Protein AF-A0A3N9YMN8-F1 (afdb_monomer)

Structure (mmCIF, N/CA/C/O backbone):
data_AF-A0A3N9YMN8-F1
#
_entry.id   AF-A0A3N9YMN8-F1
#
loop_
_atom_site.group_PDB
_atom_site.id
_atom_site.type_symbol
_atom_site.label_atom_id
_atom_site.label_alt_id
_atom_site.label_comp_id
_atom_site.label_asym_id
_atom_site.label_entity_id
_atom_site.label_seq_id
_atom_site.pdbx_PDB_ins_code
_atom_site.Cartn_x
_atom_site.Cartn_y
_atom_site.Cartn_z
_atom_site.occupancy
_atom_site.B_iso_or_equiv
_atom_site.auth_seq_id
_atom_site.auth_comp_id
_atom_site.auth_asym_id
_atom_site.auth_atom_id
_atom_site.pdbx_PDB_model_num
ATOM 1 N N . LEU A 1 1 ? 3.906 -8.776 11.872 1.00 83.50 1 LEU A N 1
ATOM 2 C CA . LEU A 1 1 ? 3.236 -9.469 13.009 1.00 83.50 1 LEU A CA 1
ATOM 3 C C . LEU A 1 1 ? 3.470 -10.977 13.033 1.00 83.50 1 LEU A C 1
ATOM 5 O O . LEU A 1 1 ? 3.743 -11.484 14.109 1.00 83.50 1 LEU A O 1
ATOM 9 N N . GLN A 1 2 ? 3.368 -11.692 11.905 1.00 86.38 2 GLN A N 1
ATOM 10 C CA . GLN A 1 2 ? 3.661 -13.136 11.868 1.00 86.38 2 GLN A CA 1
ATOM 11 C C . GLN A 1 2 ? 5.093 -13.448 12.325 1.00 86.38 2 GLN A C 1
ATOM 13 O O . GLN A 1 2 ? 5.287 -14.307 13.172 1.00 86.38 2 GLN A O 1
ATOM 18 N N . GLU A 1 3 ? 6.072 -12.672 11.859 1.00 89.00 3 GLU A N 1
ATOM 19 C CA . GLU A 1 3 ? 7.464 -12.768 12.316 1.00 89.00 3 GLU A CA 1
ATOM 20 C C . GLU A 1 3 ? 7.604 -12.590 13.837 1.00 89.00 3 GLU A C 1
ATOM 22 O O . GLU A 1 3 ? 8.279 -13.372 14.497 1.00 89.00 3 GLU A O 1
ATOM 27 N N . LEU A 1 4 ? 6.912 -11.601 14.417 1.00 90.06 4 LEU A N 1
ATOM 28 C CA . LEU A 1 4 ? 6.910 -11.388 15.867 1.00 90.06 4 LEU A CA 1
ATOM 29 C C . LEU A 1 4 ? 6.272 -12.570 16.605 1.00 90.06 4 LEU A C 1
ATOM 31 O O . LEU A 1 4 ? 6.803 -12.999 17.622 1.00 90.06 4 LEU A O 1
ATOM 35 N N . ALA A 1 5 ? 5.166 -13.115 16.092 1.00 91.06 5 ALA A N 1
ATOM 36 C CA . ALA A 1 5 ? 4.527 -14.288 16.682 1.00 91.06 5 ALA A CA 1
ATOM 37 C C . ALA A 1 5 ? 5.490 -15.485 16.717 1.00 91.06 5 ALA A C 1
ATOM 39 O O . ALA A 1 5 ? 5.651 -16.095 17.770 1.00 91.06 5 ALA A O 1
ATOM 40 N N . LEU A 1 6 ? 6.197 -15.748 15.613 1.00 92.44 6 LEU A N 1
ATOM 41 C CA . LEU A 1 6 ? 7.221 -16.793 15.540 1.00 92.44 6 LEU A CA 1
ATOM 42 C C . LEU A 1 6 ? 8.372 -16.530 16.520 1.00 92.44 6 LEU A C 1
ATOM 44 O O . LEU A 1 6 ? 8.747 -17.416 17.281 1.00 92.44 6 LEU A O 1
ATOM 48 N N . ARG A 1 7 ? 8.888 -15.296 16.563 1.00 95.06 7 ARG A N 1
ATOM 49 C CA . ARG A 1 7 ? 9.989 -14.902 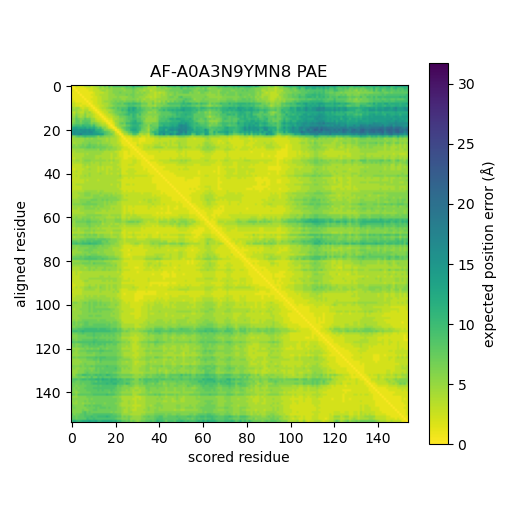17.456 1.00 95.06 7 ARG A CA 1
ATOM 50 C C . ARG A 1 7 ? 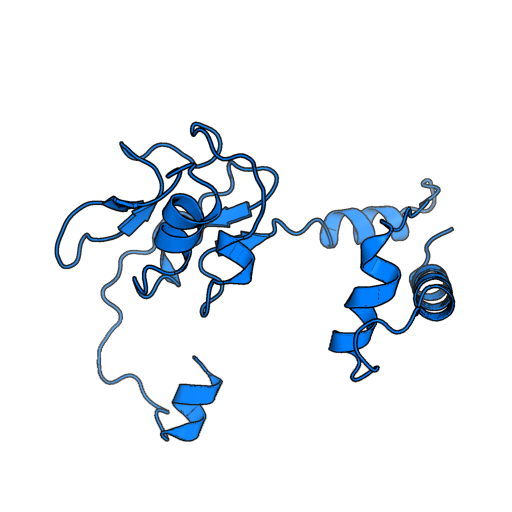9.668 -15.117 18.937 1.00 95.06 7 ARG A C 1
ATOM 52 O O . ARG A 1 7 ? 10.567 -15.440 19.707 1.00 95.06 7 ARG A O 1
ATOM 59 N N . PHE A 1 8 ? 8.415 -14.916 19.337 1.00 95.06 8 PHE A N 1
ATOM 60 C CA . PHE A 1 8 ? 7.970 -15.074 20.724 1.00 95.06 8 PHE A CA 1
ATOM 61 C C . PHE A 1 8 ? 7.318 -16.438 21.015 1.00 95.06 8 PHE A C 1
ATOM 63 O O . PHE A 1 8 ? 6.783 -16.619 22.106 1.00 95.06 8 PHE A O 1
ATOM 70 N N . GLY A 1 9 ? 7.341 -17.391 20.073 1.00 93.62 9 GLY A N 1
ATOM 71 C CA . GLY A 1 9 ? 6.751 -18.724 20.265 1.00 93.62 9 GLY A CA 1
ATOM 72 C C . GLY A 1 9 ? 5.222 -18.718 20.396 1.00 93.62 9 GLY A C 1
ATOM 73 O O . GLY A 1 9 ? 4.638 -19.583 21.047 1.00 93.62 9 GLY A O 1
ATOM 74 N N . VAL A 1 10 ? 4.548 -17.722 19.814 1.00 92.06 10 VAL A N 1
ATOM 75 C CA . VAL A 1 10 ? 3.084 -17.613 19.825 1.00 92.06 10 VAL A CA 1
ATOM 76 C C . VAL A 1 10 ? 2.511 -18.448 18.683 1.00 92.06 10 VAL A C 1
ATOM 78 O O . VAL A 1 10 ? 2.241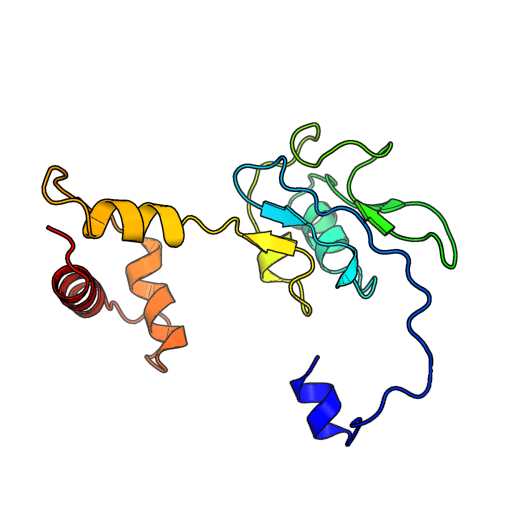 -17.946 17.594 1.00 92.06 10 VAL A O 1
ATOM 81 N N . GLU A 1 11 ? 2.323 -19.737 18.944 1.00 90.00 11 GLU A N 1
ATOM 82 C CA . GLU A 1 11 ? 1.837 -20.701 17.945 1.00 90.00 11 GLU A CA 1
ATOM 83 C C . GLU A 1 11 ? 0.314 -20.887 17.978 1.00 90.00 11 GLU A C 1
ATOM 85 O O . GLU A 1 11 ? -0.300 -21.224 16.969 1.00 90.00 11 GLU A O 1
ATOM 90 N N . ASN A 1 12 ? -0.315 -20.638 19.131 1.00 89.06 12 ASN A N 1
ATOM 91 C CA . ASN A 1 12 ? -1.725 -20.945 19.360 1.00 89.06 12 ASN A CA 1
ATOM 92 C C . ASN A 1 12 ? -2.507 -19.734 19.875 1.00 89.06 12 ASN A C 1
ATOM 94 O O . ASN A 1 12 ? -2.064 -18.996 20.757 1.00 89.06 12 ASN A O 1
ATOM 98 N N . 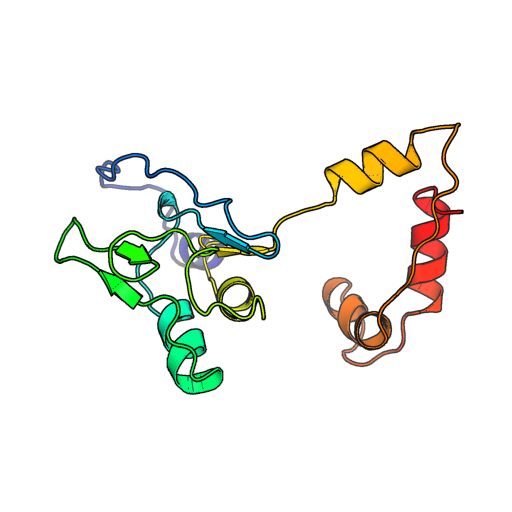ILE A 1 13 ? -3.724 -19.557 19.358 1.00 87.44 13 ILE A N 1
ATOM 99 C CA . ILE A 1 13 ? -4.631 -18.489 19.787 1.00 87.44 13 ILE A CA 1
ATOM 100 C C . ILE A 1 13 ? -5.534 -19.029 20.899 1.00 87.44 13 ILE A C 1
ATOM 102 O O . ILE A 1 13 ? -6.458 -19.798 20.648 1.00 87.44 13 ILE A O 1
ATOM 106 N N . ARG A 1 14 ? -5.296 -18.584 22.138 1.00 87.88 14 ARG A N 1
ATOM 107 C CA . ARG A 1 14 ? -6.095 -18.983 23.314 1.00 87.88 14 ARG A CA 1
ATOM 108 C C . ARG A 1 14 ? -7.568 -18.560 23.223 1.00 87.88 14 ARG A C 1
ATOM 110 O O . ARG A 1 14 ? -8.437 -19.224 23.781 1.00 87.88 14 ARG A O 1
ATOM 117 N N . PHE A 1 15 ? -7.850 -17.435 22.567 1.00 86.75 15 PHE A N 1
ATOM 118 C CA . PHE A 1 15 ? -9.177 -16.821 22.539 1.00 86.75 15 PHE A CA 1
ATOM 119 C C . PHE A 1 15 ? -9.868 -17.011 21.190 1.00 86.75 15 PHE A C 1
ATOM 121 O O . PHE A 1 15 ? -9.273 -16.805 20.134 1.00 86.75 15 PHE A O 1
ATOM 128 N N . LYS A 1 16 ? -11.163 -17.340 21.217 1.00 84.12 16 LYS A N 1
ATOM 129 C CA . LYS A 1 16 ? -11.972 -17.384 19.995 1.00 84.12 16 LYS A CA 1
ATOM 130 C C . LYS A 1 16 ? -12.079 -15.984 19.394 1.00 84.12 16 LYS A C 1
ATOM 132 O O . LYS A 1 16 ? -12.330 -15.014 20.107 1.00 84.12 16 LYS A O 1
ATOM 137 N N . ASN A 1 17 ? -11.938 -15.888 18.075 1.00 81.12 17 ASN A N 1
ATOM 138 C CA . ASN A 1 17 ? -12.183 -14.639 17.369 1.00 81.12 17 ASN A CA 1
ATOM 139 C C . ASN A 1 17 ? -13.688 -14.333 17.382 1.00 81.12 17 ASN A C 1
ATOM 141 O O . ASN A 1 17 ? -14.469 -14.994 16.702 1.00 81.12 17 ASN A O 1
ATOM 145 N N . THR A 1 18 ? -14.086 -13.342 18.175 1.00 79.56 18 THR A N 1
ATOM 146 C CA . THR A 1 18 ? -15.475 -12.879 18.299 1.00 79.56 18 THR A CA 1
ATOM 147 C C . THR A 1 18 ? -15.801 -11.718 17.361 1.00 79.56 18 THR A C 1
ATOM 149 O O . THR A 1 18 ? -16.933 -11.231 17.366 1.00 79.56 18 THR A O 1
ATOM 152 N N . LYS A 1 19 ? -14.840 -11.247 16.550 1.00 72.81 19 LYS A N 1
ATOM 153 C CA . LYS A 1 19 ? -15.096 -10.166 15.594 1.00 72.81 19 LYS A CA 1
ATOM 154 C C . LYS A 1 19 ? -16.082 -10.649 14.534 1.00 72.81 19 LYS A C 1
ATOM 156 O O . LYS A 1 19 ? -15.890 -11.690 13.907 1.00 72.81 19 LYS A O 1
ATOM 161 N N . THR A 1 20 ? -17.113 -9.851 14.286 1.00 70.38 20 THR A N 1
ATOM 162 C CA . THR A 1 20 ? -17.987 -10.041 13.131 1.00 70.38 20 THR A CA 1
ATOM 163 C C . THR A 1 20 ? -17.182 -9.878 11.843 1.00 70.38 20 THR A C 1
ATOM 165 O O . THR A 1 20 ? -16.302 -9.016 11.752 1.00 70.38 20 THR A O 1
ATOM 168 N N . LYS A 1 21 ? -17.470 -10.708 10.830 1.00 69.69 21 LYS A N 1
ATOM 169 C CA . LYS A 1 21 ? -16.919 -10.503 9.485 1.00 69.69 21 LYS A CA 1
ATOM 170 C C . LYS A 1 21 ? -17.410 -9.145 8.988 1.00 69.69 21 LYS A C 1
ATOM 172 O O . LYS A 1 21 ? -18.608 -8.949 8.806 1.00 69.69 21 LYS A O 1
ATOM 177 N N . ARG A 1 22 ? -16.487 -8.200 8.831 1.00 73.62 22 ARG A N 1
ATOM 178 C CA . ARG A 1 22 ? -16.774 -6.867 8.296 1.00 73.62 22 ARG A CA 1
ATOM 179 C C . ARG A 1 22 ? -16.627 -6.893 6.780 1.00 73.62 22 ARG A C 1
ATOM 181 O O . ARG A 1 22 ? -15.799 -7.631 6.250 1.00 73.62 22 ARG A O 1
ATOM 188 N N . VAL A 1 23 ? -17.455 -6.108 6.100 1.00 73.56 23 VAL A N 1
ATOM 189 C CA . VAL A 1 23 ? -17.406 -5.961 4.643 1.00 73.56 23 VAL A CA 1
ATOM 190 C C . VAL A 1 23 ? -16.143 -5.185 4.278 1.00 73.56 23 VAL A C 1
ATOM 192 O O . VAL A 1 23 ? -15.823 -4.185 4.917 1.00 73.56 23 VAL A O 1
ATOM 195 N N . MET A 1 24 ? -15.412 -5.671 3.276 1.00 89.31 24 MET A N 1
ATOM 196 C CA . MET A 1 24 ? -14.261 -4.958 2.725 1.00 89.31 24 MET A CA 1
ATOM 197 C C . MET A 1 24 ? -14.735 -3.746 1.925 1.00 89.31 24 MET A C 1
ATOM 199 O O . MET A 1 24 ? -15.586 -3.891 1.046 1.00 89.31 24 MET A O 1
ATOM 203 N N . ASP A 1 25 ? -14.132 -2.587 2.163 1.00 91.94 25 ASP A N 1
ATOM 204 C CA . ASP A 1 25 ? -14.334 -1.414 1.321 1.00 91.94 25 ASP A CA 1
ATOM 205 C C . ASP A 1 25 ? -13.428 -1.510 0.084 1.00 91.94 25 ASP A C 1
ATOM 207 O O . ASP A 1 25 ? -12.198 -1.517 0.184 1.00 91.94 25 ASP A O 1
ATOM 211 N N . LYS A 1 26 ? -14.058 -1.615 -1.089 1.00 94.44 26 LYS A N 1
ATOM 212 C CA . LYS A 1 26 ? -13.417 -1.662 -2.414 1.00 94.44 26 LYS A CA 1
ATOM 213 C C . LYS A 1 26 ? -13.833 -0.482 -3.302 1.00 94.44 26 LYS A C 1
ATOM 215 O O . LYS A 1 26 ? -13.670 -0.552 -4.520 1.00 94.44 26 LYS A O 1
ATOM 220 N N . SER A 1 27 ? -14.414 0.562 -2.709 1.00 94.12 27 SER A N 1
ATOM 221 C CA . SER A 1 27 ? -14.947 1.725 -3.426 1.00 94.12 27 SER A CA 1
ATOM 222 C C . SER A 1 27 ? -13.853 2.533 -4.133 1.00 94.12 27 SER A C 1
ATOM 224 O O . SER A 1 27 ? -14.058 3.000 -5.253 1.00 94.12 27 SER A O 1
ATOM 226 N N . SER A 1 28 ? -12.670 2.670 -3.522 1.00 93.75 28 SER A N 1
ATOM 227 C CA . SER A 1 28 ? -11.543 3.384 -4.128 1.00 93.75 28 SER A CA 1
ATOM 228 C C . SER A 1 28 ? -10.920 2.597 -5.284 1.00 93.75 28 SER A C 1
ATOM 230 O O . SER A 1 28 ? -10.870 1.363 -5.313 1.00 93.75 28 SER A O 1
ATOM 232 N N . LYS A 1 29 ? -10.404 3.342 -6.265 1.00 92.81 29 LYS A N 1
ATOM 233 C CA . LYS A 1 29 ? -9.571 2.796 -7.342 1.00 92.81 29 LYS A CA 1
ATOM 234 C C . LYS A 1 29 ? -8.130 2.539 -6.895 1.00 92.81 29 LYS A C 1
ATOM 236 O O . LYS A 1 29 ? -7.449 1.771 -7.555 1.00 92.81 29 LYS A O 1
ATOM 241 N N . ALA A 1 30 ? -7.683 3.141 -5.794 1.00 94.31 30 ALA A N 1
ATOM 242 C CA . ALA A 1 30 ? -6.294 3.071 -5.348 1.00 94.31 30 ALA A CA 1
ATOM 243 C C . ALA A 1 30 ? -6.073 2.106 -4.180 1.00 94.31 30 ALA A C 1
ATOM 245 O O . ALA A 1 30 ? -5.078 1.385 -4.167 1.00 94.31 30 ALA A O 1
ATOM 246 N N . ILE A 1 31 ? -6.983 2.070 -3.200 1.00 95.50 31 ILE A N 1
ATOM 247 C CA . ILE A 1 31 ? -6.820 1.250 -1.990 1.00 95.50 31 ILE A CA 1
ATOM 248 C C . ILE A 1 31 ? -8.049 0.395 -1.685 1.00 95.50 31 ILE A C 1
ATOM 250 O O . ILE A 1 31 ? -9.172 0.732 -2.052 1.00 95.50 31 ILE A O 1
ATOM 254 N N . VAL A 1 32 ? -7.815 -0.707 -0.977 1.00 95.50 32 VAL A N 1
ATOM 255 C CA . VAL A 1 32 ? -8.831 -1.614 -0.435 1.00 95.50 32 VAL A CA 1
ATOM 256 C C . VAL A 1 32 ? -8.655 -1.689 1.077 1.00 95.50 32 VAL A C 1
ATOM 258 O O . VAL A 1 32 ? -7.534 -1.871 1.557 1.00 95.50 32 VAL A O 1
ATOM 261 N N . ILE A 1 33 ? -9.756 -1.570 1.822 1.00 94.00 33 ILE A N 1
ATOM 262 C CA . ILE A 1 33 ? -9.752 -1.626 3.288 1.00 94.00 33 ILE A CA 1
ATOM 263 C C . ILE A 1 33 ? -10.470 -2.895 3.751 1.00 94.00 33 ILE A C 1
ATOM 265 O O . ILE A 1 33 ? -11.668 -3.073 3.543 1.00 94.00 33 ILE A O 1
ATOM 269 N N . ASP A 1 34 ? -9.729 -3.771 4.419 1.00 92.62 34 ASP A N 1
ATOM 270 C CA . ASP A 1 34 ? -10.214 -4.960 5.109 1.00 92.62 34 ASP A CA 1
ATOM 271 C C . ASP A 1 34 ? -10.061 -4.784 6.627 1.00 92.62 34 ASP A C 1
ATOM 273 O O . ASP A 1 34 ? -9.050 -5.140 7.244 1.00 92.62 34 ASP A O 1
ATOM 277 N N . SER A 1 35 ? -11.106 -4.251 7.263 1.00 88.75 35 SER A N 1
ATOM 278 C CA . SER A 1 35 ? -11.117 -4.011 8.708 1.00 88.75 35 SER A CA 1
ATOM 279 C C . SER A 1 35 ? -11.036 -5.292 9.549 1.00 88.75 35 SER A C 1
ATOM 281 O O . SER A 1 35 ? -10.819 -5.194 10.759 1.00 88.75 35 SER A O 1
ATOM 283 N N . SER A 1 36 ? -11.203 -6.486 8.962 1.00 88.00 36 SER A N 1
ATOM 284 C CA . SER A 1 36 ? -11.074 -7.753 9.696 1.00 88.00 36 SER A CA 1
ATOM 285 C C . SER A 1 36 ? -9.629 -8.021 10.137 1.00 88.00 36 SER A C 1
ATOM 287 O O . SER A 1 36 ? -9.407 -8.588 11.208 1.00 88.00 36 SER A O 1
ATOM 289 N N . LYS A 1 37 ? -8.653 -7.514 9.373 1.00 90.12 37 LYS A N 1
ATOM 290 C CA . LYS A 1 37 ? -7.211 -7.612 9.651 1.00 90.12 37 LYS A CA 1
ATOM 291 C C . LYS A 1 37 ? -6.681 -6.456 10.501 1.00 90.12 37 LYS A C 1
ATOM 293 O O . LYS A 1 37 ? -5.504 -6.432 10.858 1.00 90.12 37 LYS A O 1
ATOM 298 N N . CYS A 1 38 ? -7.514 -5.464 10.812 1.00 91.69 38 CYS A N 1
ATOM 299 C CA . CYS A 1 38 ? -7.092 -4.291 11.568 1.00 91.69 38 CYS A CA 1
ATOM 300 C C . CYS A 1 38 ? -6.872 -4.637 13.051 1.00 91.69 38 CYS A C 1
ATOM 302 O O . CYS A 1 38 ? -7.752 -5.204 13.715 1.00 91.69 38 CYS A O 1
ATOM 304 N N . ILE A 1 39 ? -5.707 -4.245 13.572 1.00 92.19 39 ILE A N 1
ATOM 305 C CA . ILE A 1 39 ? -5.328 -4.370 14.990 1.00 92.19 39 ILE A CA 1
ATOM 306 C C . ILE A 1 39 ? -5.452 -3.053 15.766 1.00 92.19 39 ILE A C 1
ATOM 308 O O . ILE A 1 39 ? -5.048 -3.001 16.919 1.00 92.19 39 ILE A O 1
ATOM 312 N N . LEU A 1 40 ? -6.012 -2.006 15.148 1.00 94.00 40 LEU A N 1
ATOM 313 C CA . LEU A 1 40 ? -6.198 -0.683 15.759 1.00 94.00 40 LEU A CA 1
ATOM 314 C C . LEU A 1 40 ? -4.879 -0.024 16.223 1.00 94.00 40 LEU A C 1
ATOM 316 O O . LEU A 1 40 ? -4.871 0.687 17.218 1.00 94.00 40 LEU A O 1
ATOM 320 N N . CYS A 1 41 ? -3.769 -0.232 15.498 1.00 95.50 41 CYS A N 1
ATOM 321 C CA . CYS A 1 41 ? -2.472 0.377 15.838 1.00 95.50 41 CYS A CA 1
ATOM 322 C C . CYS A 1 41 ? -2.432 1.903 15.647 1.00 95.50 41 CYS A C 1
ATOM 324 O O . CYS A 1 41 ? -1.649 2.577 16.303 1.00 95.50 41 CYS A O 1
ATOM 326 N N . GLY A 1 42 ? -3.270 2.451 14.760 1.00 95.81 42 GLY A N 1
ATOM 327 C CA . GLY A 1 42 ? -3.364 3.893 14.512 1.00 95.81 42 GLY A CA 1
ATOM 328 C C . GLY A 1 42 ? -2.364 4.464 13.503 1.00 95.81 42 GLY A C 1
ATOM 329 O O . GLY A 1 42 ? -2.542 5.606 13.096 1.00 95.81 42 GLY A O 1
ATOM 330 N N . ASP A 1 43 ? -1.388 3.692 13.013 1.00 96.69 43 ASP A N 1
ATOM 331 C CA . ASP A 1 43 ? -0.354 4.194 12.081 1.00 96.69 43 ASP A CA 1
ATOM 332 C C . ASP A 1 43 ? -0.947 4.830 10.814 1.00 96.69 43 ASP A C 1
ATOM 334 O O . ASP A 1 43 ? -0.516 5.885 10.351 1.00 96.69 43 ASP A O 1
ATOM 338 N N . CYS A 1 44 ? -1.994 4.204 10.272 1.00 96.50 44 CYS A N 1
ATOM 339 C CA . CYS A 1 44 ? -2.710 4.696 9.098 1.00 96.50 44 CYS A CA 1
ATOM 340 C C . CYS A 1 44 ? -3.480 6.004 9.350 1.00 96.50 44 CYS A C 1
ATOM 342 O O . CYS A 1 44 ? -3.545 6.837 8.448 1.00 96.50 44 CYS A O 1
ATOM 344 N N . VAL A 1 45 ? -4.030 6.193 10.553 1.00 96.94 45 VAL A N 1
ATOM 345 C CA . VAL A 1 45 ? -4.721 7.429 10.955 1.00 96.94 45 VAL A CA 1
ATOM 346 C C . VAL A 1 45 ? -3.695 8.549 11.080 1.00 96.94 45 VAL A C 1
ATOM 348 O O . VAL A 1 45 ? -3.806 9.569 10.405 1.00 96.94 45 VAL A O 1
ATOM 351 N N . ARG A 1 46 ? -2.621 8.298 11.837 1.00 97.44 46 ARG A N 1
ATOM 352 C CA . ARG A 1 46 ? -1.546 9.265 12.076 1.00 97.44 46 ARG A CA 1
ATOM 353 C C . ARG A 1 46 ? -0.881 9.732 10.789 1.00 97.44 46 ARG A C 1
ATOM 355 O O . ARG A 1 46 ? -0.720 10.925 10.593 1.00 97.44 46 ARG A O 1
ATOM 362 N N . VAL A 1 47 ? -0.543 8.833 9.859 1.00 97.38 47 VAL A N 1
ATOM 363 C CA . VAL A 1 47 ? 0.065 9.265 8.585 1.00 97.38 47 VAL A CA 1
ATOM 364 C C . VAL A 1 47 ? -0.912 10.060 7.713 1.00 97.38 47 VAL A C 1
ATOM 366 O O . VAL A 1 47 ? -0.497 10.948 6.968 1.00 97.38 47 VAL A O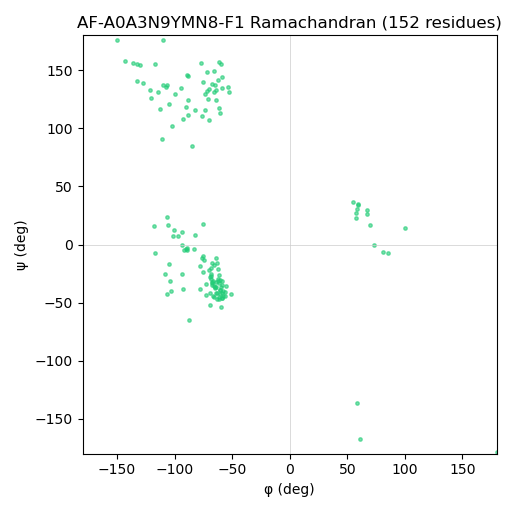 1
ATOM 369 N N . CYS A 1 48 ? -2.209 9.745 7.766 1.00 96.88 48 CYS A N 1
ATOM 370 C CA . CYS A 1 48 ? -3.201 10.445 6.957 1.00 96.88 48 CYS A CA 1
ATOM 371 C C . CYS A 1 48 ? -3.464 11.864 7.477 1.00 96.88 48 CYS A C 1
ATOM 373 O O . CYS A 1 48 ? -3.725 12.766 6.677 1.00 96.88 48 CYS A O 1
ATOM 375 N N . ASP A 1 49 ? -3.403 12.045 8.792 1.00 96.81 49 ASP A N 1
ATOM 376 C CA . ASP A 1 49 ? -3.598 13.326 9.459 1.00 96.81 49 ASP A CA 1
ATOM 377 C C . ASP A 1 49 ? -2.279 14.109 9.563 1.00 96.81 49 ASP A C 1
ATOM 379 O O . ASP A 1 49 ? -2.079 15.084 8.851 1.00 96.81 49 ASP A O 1
ATOM 383 N N . GLU A 1 50 ? -1.299 13.611 10.315 1.00 97.00 50 GLU A N 1
ATOM 384 C CA . GLU A 1 50 ? -0.060 14.332 10.644 1.00 97.00 50 GLU A CA 1
ATOM 385 C C . GLU A 1 50 ? 0.861 14.562 9.426 1.00 97.00 50 GLU A C 1
ATOM 387 O O . GLU A 1 50 ? 1.569 15.565 9.366 1.00 97.00 50 GLU A O 1
ATOM 392 N N . VAL A 1 51 ? 0.886 13.645 8.446 1.00 95.88 51 VAL A N 1
ATOM 393 C CA . VAL A 1 51 ? 1.840 13.707 7.312 1.00 95.88 51 VAL A CA 1
ATOM 394 C C . VAL A 1 51 ? 1.188 14.175 6.016 1.00 95.88 51 VAL A C 1
ATOM 396 O O . VAL A 1 51 ? 1.859 14.738 5.150 1.00 95.88 51 VAL A O 1
ATOM 399 N N . GLN A 1 52 ? -0.089 13.873 5.801 1.00 95.19 52 GLN A N 1
ATOM 400 C CA . GLN A 1 52 ? -0.804 14.282 4.587 1.00 95.19 52 GLN A CA 1
ATOM 401 C C . GLN A 1 52 ? -1.765 15.443 4.829 1.00 95.19 52 GLN A C 1
ATOM 403 O O . GLN A 1 52 ? -2.145 16.086 3.856 1.00 95.19 52 GLN A O 1
ATOM 408 N N . ASN A 1 53 ? -2.113 15.735 6.087 1.00 95.69 53 ASN A N 1
ATOM 409 C CA . ASN A 1 53 ? -3.069 16.770 6.473 1.00 95.69 53 ASN A CA 1
ATOM 410 C C . ASN A 1 53 ? -4.433 16.606 5.780 1.00 95.69 53 ASN A C 1
ATOM 412 O O . ASN A 1 53 ? -5.057 17.575 5.354 1.00 95.69 53 ASN A O 1
ATOM 416 N N . VAL A 1 54 ? -4.857 15.349 5.594 1.00 95.31 54 VAL A N 1
ATOM 417 C CA . VAL A 1 54 ? -6.124 15.005 4.931 1.00 95.31 54 VAL A CA 1
ATOM 418 C C . VAL A 1 54 ? -7.163 14.528 5.940 1.00 95.31 54 VAL A C 1
ATOM 420 O O . VAL A 1 54 ? -8.336 14.861 5.796 1.00 95.31 54 VAL A O 1
ATOM 423 N N . GLY A 1 55 ? -6.761 13.697 6.910 1.00 94.44 55 GLY A N 1
ATOM 424 C CA . GLY A 1 55 ? -7.686 13.154 7.913 1.00 94.44 55 GLY A CA 1
ATOM 425 C C . GLY A 1 55 ? -8.847 12.339 7.318 1.00 94.44 55 GLY A C 1
ATOM 426 O O . GLY A 1 55 ? -9.964 12.378 7.824 1.00 94.44 55 GLY A O 1
ATOM 427 N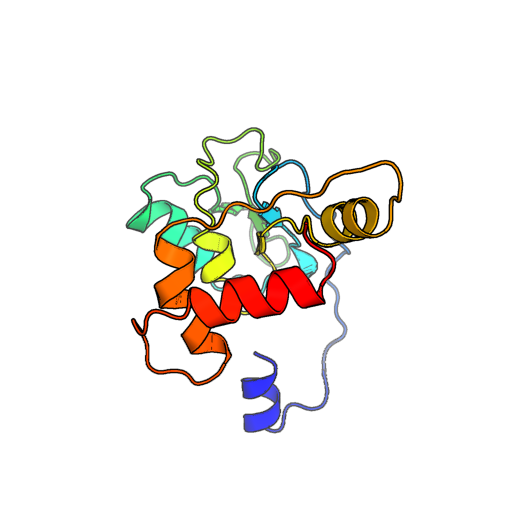 N . ALA A 1 56 ? -8.627 11.617 6.207 1.00 95.25 56 ALA A N 1
ATOM 428 C CA . ALA A 1 56 ? -9.697 10.873 5.522 1.00 95.25 56 ALA A CA 1
ATOM 429 C C . ALA A 1 56 ? -10.195 9.640 6.300 1.00 95.25 56 ALA A C 1
ATOM 431 O O . ALA A 1 56 ? -11.295 9.150 6.039 1.00 95.25 56 ALA A O 1
ATOM 432 N N . ILE A 1 57 ? -9.379 9.118 7.217 1.00 94.62 57 ILE A N 1
ATOM 433 C CA . ILE A 1 57 ? -9.691 7.967 8.064 1.00 94.62 57 ILE A CA 1
ATOM 434 C C . ILE A 1 57 ? -9.330 8.288 9.509 1.00 94.62 57 ILE A C 1
ATOM 436 O O . ILE A 1 57 ? -8.289 8.886 9.763 1.00 94.62 57 ILE A O 1
ATOM 440 N N . ASP A 1 58 ? -10.168 7.842 10.439 1.00 95.00 58 ASP A N 1
ATOM 441 C CA . ASP A 1 58 ? -9.946 8.003 11.876 1.00 95.00 58 ASP A CA 1
ATOM 442 C C . ASP A 1 58 ? -10.582 6.833 12.648 1.00 95.00 58 ASP A C 1
ATOM 444 O O . ASP A 1 58 ? -11.224 5.942 12.074 1.00 95.00 58 ASP A O 1
ATOM 448 N N . PHE A 1 59 ? -10.383 6.807 13.960 1.00 94.62 59 PHE A N 1
ATOM 449 C CA . PHE A 1 59 ? -11.072 5.921 14.874 1.00 94.62 59 PHE A CA 1
ATOM 450 C C . PHE A 1 59 ? -12.537 6.331 15.023 1.00 94.62 59 PHE A C 1
ATOM 452 O O . PHE A 1 59 ? -12.871 7.443 15.422 1.00 94.62 59 PHE A O 1
ATOM 459 N N . ALA A 1 60 ? -13.429 5.378 14.779 1.00 91.62 60 ALA A N 1
ATOM 460 C CA . ALA A 1 60 ? -14.851 5.515 15.038 1.00 91.62 60 ALA A CA 1
ATOM 461 C C . ALA A 1 60 ? -15.315 4.498 16.088 1.00 91.62 60 ALA A C 1
ATOM 463 O O . ALA A 1 60 ? -14.742 3.414 16.241 1.00 91.62 60 ALA A O 1
ATOM 464 N N . PHE A 1 61 ? -16.413 4.837 16.770 1.00 90.81 61 PHE A N 1
ATOM 465 C CA . PHE A 1 61 ? -17.016 4.060 17.860 1.00 90.81 61 PHE A CA 1
ATOM 466 C C . PHE A 1 61 ? -16.088 3.872 19.077 1.00 90.81 61 PHE A C 1
ATOM 468 O O . PHE A 1 61 ? -15.104 4.584 19.253 1.00 90.81 61 PHE A O 1
ATOM 475 N N . ARG A 1 62 ? -16.456 2.959 19.990 1.00 90.38 62 ARG A N 1
ATOM 476 C CA . ARG A 1 62 ? -15.740 2.693 21.249 1.00 90.38 62 ARG A CA 1
ATOM 477 C C . ARG A 1 62 ? -15.749 1.206 21.607 1.00 90.38 62 ARG A C 1
ATOM 479 O O . ARG A 1 62 ? -16.627 0.455 21.176 1.00 90.38 62 ARG A O 1
ATOM 486 N N . GLY A 1 63 ? -14.784 0.798 22.432 1.00 89.00 63 GLY A N 1
ATOM 487 C CA . GLY A 1 63 ? -14.669 -0.568 22.950 1.00 89.00 63 GLY A CA 1
ATOM 488 C C . GLY A 1 63 ? -14.551 -1.612 21.837 1.00 89.00 63 GLY A C 1
ATOM 489 O O . GLY A 1 63 ? -13.869 -1.398 20.838 1.00 89.00 63 GLY A O 1
ATOM 490 N N . SER A 1 64 ? -15.271 -2.726 21.969 1.00 85.12 64 SER A N 1
ATOM 491 C CA . SER A 1 64 ? -15.280 -3.813 20.975 1.00 85.12 64 SER A CA 1
ATOM 492 C C . SER A 1 64 ? -15.836 -3.408 19.603 1.00 85.12 64 SER A C 1
ATOM 494 O O . SER A 1 64 ? -15.620 -4.112 18.614 1.00 85.12 64 SER A O 1
ATOM 496 N N . LYS A 1 65 ? -16.536 -2.269 19.521 1.00 87.19 65 LYS A N 1
ATOM 497 C CA . LYS A 1 65 ? -17.084 -1.728 18.272 1.00 87.19 65 LYS A CA 1
ATOM 498 C C . LYS A 1 65 ? -16.116 -0.793 17.548 1.00 87.19 65 LYS A C 1
ATOM 500 O O . LYS A 1 65 ? -16.448 -0.368 16.449 1.00 87.19 65 LYS A O 1
ATOM 505 N N . MET A 1 66 ? -14.946 -0.495 18.121 1.00 89.69 66 MET A N 1
ATOM 506 C CA . MET A 1 66 ? -13.979 0.421 17.519 1.00 89.69 66 MET A CA 1
ATOM 507 C C . MET A 1 66 ? -13.532 -0.061 16.133 1.00 89.69 66 MET A C 1
ATOM 509 O O . MET A 1 66 ? -13.249 -1.251 15.916 1.00 89.69 66 MET A O 1
ATOM 513 N N . ILE A 1 67 ? -13.497 0.872 15.186 1.00 91.31 67 ILE A N 1
ATOM 514 C CA . ILE A 1 67 ? -13.028 0.652 13.817 1.00 91.31 67 ILE A CA 1
ATOM 515 C C . ILE A 1 67 ? -12.137 1.814 13.393 1.00 91.31 67 ILE A C 1
ATOM 517 O O . ILE A 1 67 ? -12.291 2.916 13.905 1.00 91.31 67 ILE A O 1
ATOM 521 N N . VAL A 1 68 ? -11.262 1.566 12.425 1.00 93.25 68 VAL A N 1
ATOM 522 C CA . VAL A 1 68 ? -10.650 2.634 11.632 1.00 93.25 68 VAL A CA 1
ATOM 523 C C . VAL A 1 68 ? -11.402 2.715 10.313 1.00 93.25 68 VAL A C 1
ATOM 525 O O . VAL A 1 68 ? -11.590 1.685 9.657 1.00 93.25 68 VAL A O 1
ATOM 528 N N . GLY A 1 69 ? -11.835 3.912 9.936 1.00 92.31 69 GLY A N 1
ATOM 529 C CA . GLY A 1 69 ? -12.527 4.148 8.677 1.00 92.31 69 GLY A CA 1
ATOM 530 C C . GLY A 1 69 ? -12.924 5.611 8.487 1.00 92.31 69 GLY A C 1
ATOM 531 O O . GLY A 1 69 ? -12.619 6.449 9.335 1.00 92.31 69 GLY A O 1
ATOM 532 N N . PRO A 1 70 ? -13.588 5.928 7.370 1.00 93.06 70 PRO A N 1
ATOM 533 C CA . PRO A 1 70 ? -14.111 7.261 7.118 1.00 93.06 70 PRO A CA 1
ATOM 534 C C . PRO A 1 70 ? -15.155 7.736 8.129 1.00 93.06 70 PRO A C 1
ATOM 536 O O . PRO A 1 70 ? -15.888 6.944 8.732 1.00 93.06 70 PRO A O 1
ATOM 539 N N . ALA A 1 71 ? -15.293 9.057 8.230 1.00 90.56 71 ALA A N 1
ATOM 540 C CA . ALA A 1 71 ? -16.348 9.684 9.014 1.00 90.56 71 ALA A CA 1
ATOM 541 C C . ALA A 1 71 ? -17.750 9.259 8.535 1.00 90.56 71 ALA A C 1
ATOM 543 O O . ALA A 1 71 ? -18.004 9.092 7.340 1.00 90.56 71 ALA A O 1
ATOM 544 N N . PHE A 1 72 ? -18.674 9.123 9.490 1.00 88.94 72 PHE A N 1
ATOM 545 C CA . PHE A 1 72 ? -20.096 8.828 9.256 1.00 88.94 72 PHE A CA 1
ATOM 546 C C . PHE A 1 72 ? -20.384 7.535 8.474 1.00 88.94 72 PHE A C 1
ATOM 548 O O . PHE A 1 72 ? -21.447 7.405 7.877 1.00 88.94 72 PHE A O 1
ATOM 555 N N . GLY A 1 73 ? -19.458 6.570 8.478 1.00 84.81 73 GLY A N 1
ATOM 556 C CA . GLY A 1 73 ? -19.649 5.298 7.775 1.00 84.81 73 GLY A CA 1
ATOM 557 C C . GLY A 1 73 ? -19.637 5.423 6.250 1.00 84.81 73 GLY A C 1
ATOM 558 O O . GLY A 1 73 ? -20.090 4.506 5.569 1.00 84.81 73 GLY A O 1
ATOM 559 N N . LYS A 1 74 ? -19.123 6.541 5.723 1.00 91.69 74 LYS A N 1
ATOM 560 C CA . LYS A 1 74 ? -18.868 6.711 4.293 1.00 91.69 74 LYS A CA 1
ATOM 561 C C . LYS A 1 74 ? -17.880 5.663 3.791 1.00 91.69 74 LYS A C 1
ATOM 563 O O . LYS A 1 74 ? -17.048 5.151 4.543 1.00 91.69 74 LYS A O 1
ATOM 568 N N . THR A 1 75 ? -17.941 5.383 2.501 1.00 92.88 75 THR A N 1
ATOM 569 C CA . THR A 1 75 ? -16.882 4.645 1.816 1.00 92.88 75 THR A CA 1
ATOM 570 C C . THR A 1 75 ? -15.696 5.563 1.554 1.00 92.88 75 THR A C 1
ATOM 572 O O . THR A 1 75 ? -15.842 6.784 1.481 1.00 92.88 75 THR A O 1
ATOM 575 N N . ILE A 1 76 ? -14.499 5.003 1.398 1.00 93.94 76 ILE A N 1
ATOM 576 C CA . ILE A 1 76 ? -13.292 5.808 1.194 1.00 93.94 76 ILE A CA 1
ATOM 577 C C . ILE A 1 76 ? -13.375 6.676 -0.076 1.00 93.94 76 ILE A C 1
ATOM 579 O O . ILE A 1 76 ? -12.828 7.778 -0.098 1.00 93.94 76 ILE A O 1
ATOM 583 N N . ALA A 1 77 ? -14.098 6.226 -1.107 1.00 93.81 77 ALA A N 1
ATOM 584 C CA . ALA A 1 77 ? -14.304 6.987 -2.339 1.00 93.81 77 ALA A CA 1
ATOM 585 C C . ALA A 1 77 ? -15.173 8.244 -2.153 1.00 93.81 77 ALA A C 1
ATOM 587 O O . ALA A 1 77 ? -15.098 9.156 -2.968 1.00 93.81 77 ALA A O 1
ATOM 588 N N . GLU A 1 78 ? -15.971 8.312 -1.086 1.00 93.69 78 GLU A N 1
ATOM 589 C CA . GLU A 1 78 ? -16.851 9.445 -0.760 1.00 93.69 78 GLU A CA 1
ATOM 590 C C . GLU A 1 78 ? -16.182 10.460 0.189 1.00 93.69 78 GLU A C 1
ATOM 592 O O . GLU A 1 78 ? -16.843 11.336 0.758 1.00 93.69 78 GLU A O 1
ATOM 597 N N . THR A 1 79 ? -14.872 10.321 0.409 1.00 93.50 79 THR A N 1
ATOM 598 C CA . THR A 1 79 ? -14.072 11.174 1.300 1.00 93.50 79 THR A CA 1
ATOM 599 C C . THR A 1 79 ? -13.105 12.063 0.527 1.00 93.50 79 THR A C 1
ATOM 601 O O . THR A 1 79 ? -12.905 11.901 -0.672 1.00 93.50 79 THR A O 1
ATOM 604 N N . ASN A 1 80 ? -12.402 12.935 1.252 1.00 91.94 80 ASN A N 1
ATOM 605 C CA . ASN A 1 80 ? -11.314 13.758 0.719 1.00 91.94 80 ASN A CA 1
ATOM 606 C C . ASN A 1 80 ? -10.009 12.965 0.478 1.00 91.94 80 ASN A C 1
ATOM 608 O O . ASN A 1 80 ? -8.932 13.551 0.387 1.00 91.94 80 ASN A O 1
ATOM 612 N N . CYS A 1 81 ? -10.064 11.630 0.416 1.00 94.75 81 CYS A N 1
ATOM 613 C CA . CYS A 1 81 ? -8.893 10.794 0.183 1.00 94.75 81 CYS A CA 1
ATOM 614 C C . CYS A 1 81 ? -8.247 11.106 -1.176 1.00 94.75 81 CYS A C 1
ATOM 616 O O . CYS A 1 81 ? -8.807 10.835 -2.235 1.00 94.75 81 CYS A O 1
ATOM 618 N N . VAL A 1 82 ? -7.000 11.576 -1.144 1.00 95.25 82 VAL A N 1
ATOM 619 C CA . VAL A 1 82 ? -6.203 11.887 -2.345 1.00 95.25 82 VAL A CA 1
ATOM 620 C C . VAL A 1 82 ? -5.518 10.663 -2.969 1.00 95.25 82 VAL A C 1
ATOM 622 O O . VAL A 1 82 ? -4.694 10.801 -3.865 1.00 95.25 82 VAL A O 1
ATOM 625 N N . SER A 1 83 ? -5.827 9.450 -2.497 1.00 95.44 83 SER A N 1
ATOM 626 C CA . SER A 1 83 ? -5.290 8.193 -3.045 1.00 95.44 83 SER A CA 1
ATOM 627 C C . SER A 1 83 ? -3.753 8.070 -3.033 1.00 95.44 83 SER A C 1
ATOM 629 O O . SER A 1 83 ? -3.179 7.378 -3.868 1.00 95.44 83 SER A O 1
ATOM 631 N N . CYS A 1 84 ? -3.067 8.683 -2.061 1.00 95.31 84 CYS A N 1
ATOM 632 C CA . CYS A 1 84 ? -1.598 8.671 -1.987 1.00 95.31 84 CYS A CA 1
ATOM 633 C C . CYS A 1 84 ? -0.976 7.339 -1.520 1.00 95.31 84 CYS A C 1
ATOM 635 O O . CYS A 1 84 ? 0.236 7.165 -1.603 1.00 95.31 84 CYS A O 1
ATOM 637 N N . GLY A 1 85 ? -1.772 6.412 -0.974 1.00 95.19 85 GLY A N 1
ATOM 638 C CA . GLY A 1 85 ? -1.321 5.066 -0.594 1.00 95.19 85 GLY A CA 1
ATOM 639 C C . GLY A 1 85 ? -0.434 4.965 0.658 1.00 95.19 85 GLY A C 1
ATOM 640 O O . GLY A 1 85 ? -0.095 3.852 1.055 1.00 95.19 85 GLY A O 1
ATOM 641 N N . LYS A 1 86 ? -0.099 6.070 1.343 1.00 95.69 86 LYS A N 1
ATOM 642 C CA . LYS A 1 86 ? 0.766 6.030 2.545 1.00 95.69 86 LYS A CA 1
ATOM 643 C C . LYS A 1 86 ? 0.199 5.178 3.683 1.00 95.69 86 LYS A C 1
ATOM 645 O O . LYS A 1 86 ? 0.941 4.478 4.365 1.00 95.69 86 LYS A O 1
ATOM 650 N N . CYS A 1 87 ? -1.120 5.199 3.861 1.00 96.06 87 CYS A N 1
ATOM 651 C CA . CYS A 1 87 ? -1.807 4.361 4.842 1.00 96.06 87 CYS A CA 1
ATOM 652 C C . CYS A 1 87 ? -1.684 2.858 4.534 1.00 96.06 87 CYS A C 1
ATOM 654 O O . CYS A 1 87 ? -1.624 2.060 5.467 1.00 96.06 87 CYS A O 1
ATOM 656 N N . ALA A 1 88 ? -1.613 2.476 3.254 1.00 96.19 88 ALA A N 1
ATOM 657 C CA . ALA A 1 88 ? -1.380 1.094 2.842 1.00 96.19 88 ALA A CA 1
ATOM 658 C C . ALA A 1 88 ? 0.077 0.680 3.092 1.00 96.19 88 ALA A C 1
ATOM 660 O O . ALA A 1 88 ? 0.319 -0.392 3.634 1.00 96.19 88 ALA A O 1
ATOM 661 N N . ALA A 1 89 ? 1.035 1.555 2.762 1.00 94.38 89 ALA A N 1
ATOM 662 C CA . ALA A 1 89 ? 2.465 1.290 2.931 1.00 94.38 89 ALA A CA 1
ATOM 663 C C . ALA A 1 89 ? 2.874 1.051 4.397 1.00 94.38 89 ALA A C 1
ATOM 665 O O . ALA A 1 89 ? 3.763 0.252 4.664 1.00 94.38 89 ALA A O 1
ATOM 666 N N . LEU A 1 90 ? 2.213 1.721 5.348 1.00 94.94 90 LEU A N 1
ATOM 667 C CA . LEU A 1 90 ? 2.511 1.592 6.779 1.00 94.94 90 LEU A CA 1
ATOM 668 C C . LEU A 1 90 ? 1.685 0.518 7.496 1.00 94.94 90 LEU A C 1
ATOM 670 O O . LEU A 1 90 ? 1.886 0.295 8.685 1.00 94.94 90 LEU A O 1
ATOM 674 N N . CYS A 1 91 ? 0.727 -0.130 6.830 1.00 95.69 91 CYS A N 1
ATOM 675 C CA . CYS A 1 91 ? -0.162 -1.065 7.509 1.00 95.69 91 CYS A CA 1
ATOM 676 C C . CYS A 1 91 ? 0.564 -2.385 7.849 1.00 95.69 91 CYS A C 1
ATOM 678 O O . CYS A 1 91 ? 0.862 -3.161 6.941 1.00 95.69 91 CYS A O 1
ATOM 680 N N . PRO A 1 92 ? 0.754 -2.742 9.136 1.00 94.06 92 PRO A N 1
ATOM 681 C CA . PRO A 1 92 ? 1.550 -3.916 9.512 1.00 94.06 92 PRO A CA 1
ATOM 682 C C . PRO A 1 92 ? 0.837 -5.263 9.292 1.00 94.06 92 PRO A C 1
ATOM 684 O O . PRO A 1 92 ? 1.444 -6.324 9.458 1.00 94.06 92 PRO A O 1
ATOM 687 N N . THR A 1 93 ? -0.467 -5.246 8.993 1.00 92.81 93 THR A N 1
ATOM 688 C CA . THR A 1 93 ? -1.312 -6.445 8.832 1.00 92.81 93 THR A CA 1
ATOM 689 C C . THR A 1 93 ? -1.890 -6.620 7.432 1.00 92.81 93 THR A C 1
ATOM 691 O O . THR A 1 93 ? -2.555 -7.625 7.179 1.00 92.81 93 THR A O 1
ATOM 694 N N . GLY A 1 94 ? -1.719 -5.640 6.539 1.00 93.06 94 GLY A N 1
ATOM 695 C CA . GLY A 1 94 ? -2.441 -5.606 5.265 1.00 93.06 94 GLY A CA 1
ATOM 696 C C . GLY A 1 94 ? -3.952 -5.392 5.429 1.00 93.06 94 GLY A C 1
ATOM 697 O O . GLY A 1 94 ? -4.742 -5.885 4.625 1.00 93.06 94 GLY A O 1
ATOM 698 N N . ALA A 1 95 ? -4.379 -4.691 6.485 1.00 94.44 95 ALA A N 1
ATOM 699 C CA . ALA A 1 95 ? -5.757 -4.212 6.612 1.00 94.44 95 ALA A CA 1
ATOM 700 C C . ALA A 1 95 ? -6.079 -3.097 5.608 1.00 94.44 95 ALA A C 1
ATOM 702 O O . ALA A 1 95 ? -7.228 -2.950 5.214 1.00 94.44 95 ALA A O 1
ATOM 703 N N . ILE A 1 96 ? -5.080 -2.325 5.181 1.00 95.38 96 ILE A N 1
ATOM 704 C CA . ILE A 1 96 ? -5.186 -1.390 4.060 1.00 95.38 96 ILE A CA 1
ATOM 705 C C . ILE A 1 96 ? -4.150 -1.827 3.032 1.00 95.38 96 ILE A C 1
ATOM 707 O O . ILE A 1 96 ? -2.981 -1.990 3.372 1.00 95.38 96 ILE A O 1
ATOM 711 N N . MET A 1 97 ? -4.581 -2.054 1.795 1.00 95.75 97 MET A N 1
ATOM 712 C CA . MET A 1 97 ? -3.728 -2.539 0.706 1.00 95.75 97 MET A CA 1
ATOM 713 C C . MET A 1 97 ? -3.948 -1.703 -0.549 1.00 95.75 97 MET A C 1
ATOM 715 O O . MET A 1 97 ? -5.029 -1.146 -0.741 1.00 95.75 97 MET A O 1
ATOM 719 N N . ILE A 1 98 ? -2.946 -1.657 -1.427 1.00 95.94 98 ILE A N 1
ATOM 720 C CA . ILE A 1 98 ? -3.127 -1.120 -2.779 1.00 95.94 98 ILE A CA 1
ATOM 721 C C . ILE A 1 98 ? -4.045 -2.063 -3.562 1.00 95.94 98 ILE A C 1
ATOM 723 O O . ILE A 1 98 ? -3.938 -3.289 -3.461 1.00 95.94 98 ILE A O 1
ATOM 727 N N . LYS A 1 99 ? -4.977 -1.491 -4.327 1.00 94.81 99 LYS A N 1
ATOM 728 C CA . LYS A 1 99 ? -5.840 -2.259 -5.220 1.00 94.81 99 LYS A CA 1
ATOM 729 C C . LYS A 1 99 ? -4.981 -2.921 -6.299 1.00 94.81 99 LYS A C 1
ATOM 731 O O . LYS A 1 99 ? -4.215 -2.256 -6.983 1.00 94.81 99 LYS A O 1
ATOM 736 N N . SER A 1 100 ? -5.089 -4.240 -6.418 1.00 94.62 100 SER A N 1
ATOM 737 C CA . SER A 1 100 ? -4.276 -5.009 -7.358 1.00 94.62 100 SER A CA 1
ATOM 738 C C . SER A 1 100 ? -4.942 -5.092 -8.728 1.00 94.62 100 SER A C 1
ATOM 740 O O . SER A 1 100 ? -6.052 -5.612 -8.839 1.00 94.62 100 SER A O 1
ATOM 742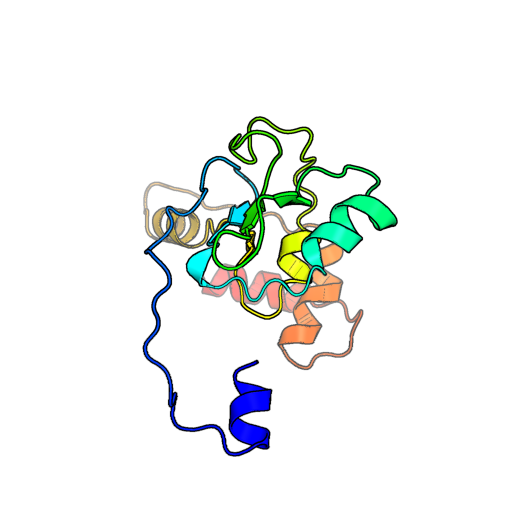 N N . ASP A 1 101 ? -4.211 -4.663 -9.754 1.00 94.69 101 ASP A N 1
ATOM 743 C CA . ASP A 1 101 ? -4.548 -4.854 -11.170 1.00 94.69 101 ASP A CA 1
ATOM 744 C C . ASP A 1 101 ? -3.755 -6.015 -11.804 1.00 94.69 101 ASP A C 1
ATOM 746 O O . ASP A 1 101 ? -3.749 -6.202 -13.014 1.00 94.69 101 ASP A O 1
ATOM 750 N N . VAL A 1 102 ? -3.087 -6.851 -10.999 1.00 94.75 102 VAL A N 1
ATOM 751 C CA . VAL A 1 102 ? -2.248 -7.952 -11.514 1.00 94.75 102 VAL A CA 1
ATOM 752 C C . VAL A 1 102 ? -3.057 -8.913 -12.388 1.00 94.75 102 VAL A C 1
ATOM 754 O O . VAL A 1 102 ? -2.581 -9.344 -13.433 1.00 94.75 102 VAL A O 1
ATOM 757 N N . LYS A 1 103 ? -4.297 -9.222 -11.992 1.00 95.12 103 LYS A N 1
ATOM 758 C CA . LYS A 1 103 ? -5.163 -10.123 -12.761 1.00 95.12 103 LYS A CA 1
ATOM 759 C C . LYS A 1 103 ? -5.497 -9.558 -14.145 1.00 95.12 103 LYS A C 1
ATOM 761 O O . LYS A 1 103 ? -5.361 -10.276 -15.124 1.00 95.12 103 LYS A O 1
ATOM 766 N N . SER A 1 104 ? -5.894 -8.288 -14.230 1.00 94.88 104 SER A N 1
ATOM 767 C CA . SER A 1 104 ? -6.257 -7.675 -15.513 1.00 94.88 104 SER A CA 1
ATOM 768 C C . SER A 1 104 ? -5.055 -7.547 -16.449 1.00 94.88 104 SER A C 1
ATOM 770 O O . SER A 1 104 ? -5.219 -7.666 -17.659 1.00 94.88 104 SER A O 1
ATOM 772 N N . VAL A 1 105 ? -3.850 -7.357 -15.902 1.00 95.38 105 VAL A N 1
ATOM 773 C CA . VAL A 1 105 ? -2.605 -7.378 -16.683 1.00 95.38 105 VAL A CA 1
ATOM 774 C C . VAL A 1 105 ? -2.331 -8.772 -17.250 1.00 95.38 105 VAL A C 1
ATOM 776 O O . VAL A 1 105 ? -2.041 -8.883 -18.436 1.00 95.38 105 VAL A O 1
ATOM 779 N N . TRP A 1 106 ? -2.473 -9.837 -16.454 1.00 96.44 106 TRP A N 1
ATOM 780 C CA . TRP A 1 106 ? -2.332 -11.208 -16.963 1.00 96.44 106 TRP A CA 1
ATOM 781 C C . TRP A 1 106 ? -3.366 -11.538 -18.036 1.00 96.44 106 TRP A C 1
ATOM 783 O O . TRP A 1 106 ? -3.002 -12.065 -19.083 1.00 96.44 106 TRP A O 1
ATOM 793 N N . ASP A 1 107 ? -4.628 -11.174 -17.805 1.00 96.75 107 ASP A N 1
ATOM 794 C CA . ASP A 1 107 ? -5.704 -11.370 -18.779 1.00 96.75 107 ASP A CA 1
ATOM 795 C C . ASP A 1 107 ? -5.401 -10.639 -20.105 1.00 96.75 107 ASP A C 1
ATOM 797 O O . ASP A 1 107 ? -5.791 -11.112 -21.166 1.00 96.75 107 ASP A O 1
ATOM 801 N N . ALA A 1 108 ? -4.689 -9.504 -20.068 1.00 96.19 108 ALA A N 1
ATOM 802 C CA . ALA A 1 108 ? -4.260 -8.786 -21.267 1.00 96.19 108 ALA A CA 1
ATOM 803 C C . ALA A 1 108 ? -3.040 -9.418 -21.956 1.00 96.19 108 ALA A C 1
ATOM 805 O O . ALA A 1 108 ? -3.003 -9.445 -23.178 1.00 96.19 108 ALA A O 1
ATOM 806 N N . ILE A 1 109 ? -2.064 -9.923 -21.195 1.00 96.12 109 ILE A N 1
ATOM 807 C CA . ILE A 1 109 ? -0.863 -10.593 -21.730 1.00 96.12 109 ILE A CA 1
ATOM 808 C C . ILE A 1 109 ? -1.221 -11.904 -22.441 1.00 96.12 109 ILE A C 1
ATOM 810 O O . ILE A 1 109 ? -0.597 -12.258 -23.436 1.00 96.12 109 ILE A O 1
ATOM 814 N N . TYR A 1 110 ? -2.214 -12.639 -21.935 1.00 95.62 110 TYR A N 1
ATOM 815 C CA . TYR A 1 110 ? -2.645 -13.908 -22.528 1.00 95.62 110 TYR A CA 1
ATOM 816 C C . TYR A 1 110 ? -3.624 -13.757 -23.698 1.00 95.62 110 TYR A C 1
ATOM 818 O O . TYR A 1 110 ? -4.006 -14.762 -24.297 1.00 95.62 110 TYR A O 1
ATOM 826 N N . ASP A 1 111 ? -4.042 -12.535 -24.018 1.00 96.94 111 ASP A N 1
ATOM 827 C CA . ASP A 1 111 ? -4.976 -12.260 -25.104 1.00 96.94 111 ASP A CA 1
ATOM 828 C C . ASP A 1 111 ? -4.208 -12.070 -26.427 1.00 96.94 111 ASP A C 1
ATOM 830 O O . ASP A 1 111 ? -3.498 -11.071 -26.571 1.00 96.94 111 ASP A O 1
ATOM 834 N N . PRO A 1 112 ? -4.333 -12.992 -27.405 1.00 94.69 112 PRO A N 1
ATOM 835 C CA . PRO A 1 112 ? -3.591 -12.912 -28.663 1.00 94.69 112 PRO A CA 1
ATOM 836 C C . PRO A 1 112 ? -3.995 -11.710 -29.529 1.00 94.69 112 PRO A C 1
ATOM 838 O O . PRO A 1 112 ? -3.235 -11.328 -30.418 1.00 94.69 112 PRO A O 1
ATOM 841 N N . ASP A 1 113 ? -5.159 -11.103 -29.270 1.00 96.81 113 ASP A N 1
ATOM 842 C CA . ASP A 1 113 ? -5.667 -9.954 -30.022 1.00 96.81 113 ASP A CA 1
ATOM 843 C C . ASP A 1 113 ? -5.197 -8.608 -29.435 1.00 96.81 113 ASP A C 1
ATOM 845 O O . ASP A 1 113 ? -5.485 -7.543 -29.992 1.00 96.81 113 ASP A O 1
ATOM 849 N N . LYS A 1 114 ? -4.464 -8.617 -28.310 1.00 96.44 114 LYS A N 1
ATOM 850 C CA . LYS A 1 114 ? -3.957 -7.405 -27.654 1.00 96.44 114 LYS A CA 1
ATOM 851 C C . LYS A 1 114 ? -2.451 -7.244 -27.827 1.00 96.44 114 LYS A C 1
ATOM 853 O O . LYS A 1 114 ? -1.674 -8.152 -27.577 1.00 96.44 114 LYS A O 1
ATOM 858 N N . ARG A 1 115 ? -2.036 -6.015 -28.155 1.00 95.69 115 ARG A N 1
ATOM 859 C CA . ARG A 1 115 ? -0.647 -5.557 -28.002 1.00 95.69 115 ARG A CA 1
ATOM 860 C C . ARG A 1 115 ? -0.480 -4.942 -26.614 1.00 95.69 115 ARG A C 1
ATOM 862 O O . ARG A 1 115 ? -1.123 -3.932 -26.316 1.00 95.69 115 ARG A O 1
ATOM 869 N N . VAL A 1 116 ? 0.388 -5.502 -25.777 1.00 96.50 116 VAL A N 1
ATOM 870 C CA . VAL A 1 116 ? 0.568 -5.055 -24.387 1.00 96.50 116 VAL A CA 1
ATOM 871 C C . VAL A 1 116 ? 1.825 -4.210 -24.246 1.00 96.50 116 VAL A C 1
ATOM 873 O O . VAL A 1 116 ? 2.931 -4.723 -24.137 1.00 96.50 116 VAL A O 1
ATOM 876 N N . VAL A 1 117 ? 1.654 -2.891 -24.174 1.00 95.88 117 VAL A N 1
ATOM 877 C CA . VAL A 1 117 ? 2.757 -1.955 -23.917 1.00 95.88 117 VAL A CA 1
ATOM 878 C C . VAL A 1 117 ? 2.841 -1.642 -22.427 1.00 95.88 117 VAL A C 1
ATOM 880 O O . VAL A 1 117 ? 1.834 -1.321 -21.797 1.00 95.88 117 VAL A O 1
ATOM 883 N N . MET A 1 118 ? 4.053 -1.658 -21.869 1.00 93.31 118 MET A N 1
ATOM 884 C CA . MET A 1 118 ? 4.301 -1.223 -20.495 1.00 93.31 118 MET A CA 1
ATOM 885 C C . MET A 1 118 ? 5.092 0.082 -20.440 1.00 93.31 118 MET A C 1
ATOM 887 O O . MET A 1 118 ? 6.096 0.261 -21.127 1.00 93.31 118 MET A O 1
ATOM 891 N N . GLN A 1 119 ? 4.673 0.974 -19.544 1.00 95.06 119 GLN A N 1
ATOM 892 C CA . GLN A 1 119 ? 5.406 2.185 -19.196 1.00 95.06 119 GLN A CA 1
ATOM 893 C C . GLN A 1 119 ? 5.862 2.113 -17.740 1.00 95.06 119 GLN A C 1
ATOM 895 O O . GLN A 1 119 ? 5.091 1.785 -16.841 1.00 95.06 119 GLN A O 1
ATOM 900 N N . ILE A 1 120 ? 7.139 2.412 -17.510 1.00 94.38 120 ILE A N 1
ATOM 901 C CA . ILE A 1 120 ? 7.767 2.334 -16.190 1.00 94.38 120 ILE A CA 1
ATOM 902 C C . ILE A 1 120 ? 7.941 3.757 -15.660 1.00 94.38 120 ILE A C 1
ATOM 904 O O . ILE A 1 120 ? 8.619 4.574 -16.282 1.00 94.38 120 ILE A O 1
ATOM 908 N N . ALA A 1 121 ? 7.351 4.055 -14.502 1.00 95.81 121 ALA A N 1
ATOM 909 C CA . ALA A 1 121 ? 7.512 5.361 -13.870 1.00 95.81 121 ALA A CA 1
ATOM 910 C C . ALA A 1 121 ? 8.972 5.593 -13.409 1.00 95.81 121 ALA A C 1
ATOM 912 O O . ALA A 1 121 ? 9.649 4.638 -13.010 1.00 95.81 121 ALA A O 1
ATOM 913 N N . PRO A 1 122 ? 9.468 6.847 -13.387 1.00 95.06 122 PRO A N 1
ATOM 914 C CA . PRO A 1 122 ? 10.881 7.142 -13.127 1.00 95.06 122 PRO A CA 1
ATOM 915 C C . PRO A 1 122 ? 11.445 6.581 -11.814 1.00 95.06 122 PRO A C 1
ATOM 917 O O . PRO A 1 122 ? 12.603 6.173 -11.790 1.00 95.06 122 PRO A O 1
ATOM 920 N N . ALA A 1 123 ? 10.645 6.537 -10.743 1.00 95.69 123 ALA A N 1
ATOM 921 C CA . ALA A 1 123 ? 11.076 6.054 -9.426 1.00 95.69 123 ALA A CA 1
ATOM 922 C C . ALA A 1 123 ? 11.205 4.520 -9.343 1.00 95.69 123 ALA A C 1
ATOM 924 O O . ALA A 1 123 ? 11.963 3.996 -8.528 1.00 95.69 123 ALA A O 1
ATOM 925 N N . VAL A 1 124 ? 10.504 3.777 -10.207 1.00 95.62 124 VAL A N 1
ATOM 926 C CA . VAL A 1 124 ? 10.469 2.304 -10.149 1.00 95.62 124 VAL A CA 1
ATOM 927 C C . VAL A 1 124 ? 11.850 1.715 -10.434 1.00 95.62 124 VAL A C 1
ATOM 929 O O . VAL A 1 124 ? 12.255 0.745 -9.799 1.00 95.62 124 VAL A O 1
ATOM 932 N N . ARG A 1 125 ? 12.613 2.335 -11.343 1.00 95.25 125 ARG A N 1
ATOM 933 C CA . ARG A 1 125 ? 13.941 1.843 -11.741 1.00 95.25 125 ARG A CA 1
ATOM 934 C C . ARG A 1 125 ? 14.998 1.930 -10.641 1.00 95.25 125 ARG A C 1
ATOM 936 O O . ARG A 1 125 ? 16.039 1.314 -10.810 1.00 95.25 125 ARG A O 1
ATOM 943 N N . THR A 1 126 ? 14.770 2.700 -9.578 1.00 96.06 126 THR A N 1
ATOM 944 C CA . THR A 1 126 ? 15.716 2.849 -8.459 1.00 96.06 126 THR A CA 1
ATOM 945 C C . THR A 1 126 ? 15.243 2.155 -7.186 1.00 96.06 126 THR A C 1
ATOM 947 O O . THR A 1 126 ? 16.081 1.794 -6.371 1.00 96.06 126 THR A O 1
ATOM 950 N N . ALA A 1 127 ? 13.929 1.962 -7.024 1.00 95.25 127 ALA A N 1
ATOM 951 C CA . ALA A 1 127 ? 13.343 1.359 -5.825 1.00 95.25 127 ALA A CA 1
ATOM 952 C C . ALA A 1 127 ? 13.149 -0.162 -5.945 1.00 95.25 127 ALA A C 1
ATOM 954 O O . ALA A 1 127 ? 13.391 -0.894 -4.993 1.00 95.25 127 ALA A O 1
ATOM 955 N N . LEU A 1 128 ? 12.755 -0.674 -7.121 1.00 95.38 128 LEU A N 1
ATOM 956 C CA . LEU A 1 128 ? 12.377 -2.088 -7.268 1.00 95.38 128 LEU A CA 1
ATOM 957 C C . LEU A 1 128 ? 13.522 -3.064 -6.953 1.00 95.38 128 LEU A C 1
ATOM 959 O O . LEU A 1 128 ? 13.272 -4.205 -6.586 1.00 95.38 128 LEU A O 1
ATOM 963 N N . GLY A 1 129 ? 14.776 -2.634 -7.106 1.00 95.50 129 GLY A N 1
ATOM 964 C CA . GLY A 1 129 ? 15.935 -3.477 -6.821 1.00 95.50 129 GLY A CA 1
ATOM 965 C C . GLY A 1 129 ? 16.039 -3.918 -5.357 1.00 95.50 129 GLY A C 1
ATOM 966 O O . GLY A 1 129 ? 16.543 -5.011 -5.105 1.00 95.50 129 GLY A O 1
ATOM 967 N N . GLU A 1 130 ? 15.538 -3.113 -4.417 1.00 95.19 130 GLU A N 1
ATOM 968 C CA . GLU A 1 130 ? 15.645 -3.366 -2.973 1.00 95.19 130 GLU A CA 1
ATOM 969 C C . GLU A 1 130 ? 14.960 -4.684 -2.575 1.00 95.19 130 GLU A C 1
ATOM 971 O O . GLU A 1 130 ? 15.537 -5.485 -1.841 1.00 95.19 130 GLU A O 1
ATOM 976 N N . GLU A 1 131 ? 13.807 -4.984 -3.180 1.00 93.81 131 GLU A N 1
ATOM 977 C CA . GLU A 1 131 ? 13.062 -6.242 -2.993 1.00 93.81 131 GLU A CA 1
ATOM 978 C C . GLU A 1 131 ? 13.841 -7.487 -3.451 1.00 93.81 131 GLU A C 1
ATOM 980 O O . GLU A 1 131 ? 13.575 -8.606 -3.018 1.00 93.81 131 GLU A O 1
ATOM 985 N N . PHE A 1 132 ? 14.837 -7.305 -4.320 1.00 94.88 132 PHE A N 1
ATOM 986 C CA . PHE A 1 132 ? 15.692 -8.373 -4.839 1.00 94.88 132 PHE A CA 1
ATOM 987 C C . PHE A 1 132 ? 17.101 -8.334 -4.240 1.00 94.88 132 PHE A C 1
ATOM 989 O O . PHE A 1 132 ? 18.043 -8.839 -4.854 1.00 94.88 132 PHE A O 1
ATOM 996 N N . SER A 1 133 ? 17.262 -7.732 -3.053 1.00 94.25 133 SER A N 1
ATOM 997 C CA . SER A 1 133 ? 18.555 -7.594 -2.363 1.00 94.25 133 SER A CA 1
ATOM 998 C C . SER A 1 133 ? 19.620 -6.857 -3.191 1.00 94.25 133 SER A C 1
ATOM 1000 O O . SER A 1 133 ? 20.821 -7.082 -3.034 1.00 94.25 133 SER A O 1
ATOM 1002 N N . ILE A 1 134 ? 19.194 -5.977 -4.102 1.00 94.94 134 ILE A N 1
ATOM 1003 C CA . ILE A 1 134 ? 20.078 -5.052 -4.814 1.00 94.94 134 ILE A CA 1
ATOM 1004 C C . ILE A 1 134 ? 20.200 -3.781 -3.969 1.00 94.94 134 ILE A C 1
ATOM 1006 O O . ILE A 1 134 ? 19.248 -3.363 -3.317 1.00 94.94 134 ILE A O 1
ATOM 1010 N N . VAL A 1 135 ? 21.381 -3.162 -3.989 1.00 95.06 135 VAL A N 1
ATOM 1011 C CA . VAL A 1 135 ? 21.662 -1.916 -3.265 1.00 95.06 135 VAL A CA 1
ATOM 1012 C C . VAL A 1 135 ? 20.619 -0.840 -3.597 1.00 95.06 135 VAL A C 1
ATOM 1014 O O . VAL A 1 135 ? 20.348 -0.575 -4.772 1.00 95.06 135 VAL A O 1
ATOM 1017 N N . ALA A 1 136 ? 20.071 -0.208 -2.555 1.00 94.06 136 ALA A N 1
ATOM 1018 C CA . ALA A 1 136 ? 19.104 0.880 -2.669 1.00 94.06 136 ALA A CA 1
ATOM 1019 C C . ALA A 1 136 ? 19.621 2.008 -3.574 1.00 94.06 136 ALA A C 1
ATOM 1021 O O . ALA A 1 136 ? 20.784 2.411 -3.497 1.00 94.06 136 ALA A O 1
ATOM 1022 N N . GLY A 1 137 ? 18.757 2.507 -4.460 1.00 92.81 137 GLY A N 1
ATOM 1023 C CA . GLY A 1 137 ? 19.104 3.549 -5.430 1.00 92.81 137 GLY A CA 1
ATOM 1024 C C . GLY A 1 137 ? 19.831 3.061 -6.690 1.00 92.81 137 GLY A C 1
ATOM 1025 O O . GLY A 1 137 ? 20.008 3.848 -7.624 1.00 92.81 137 GLY A O 1
ATOM 1026 N N . ALA A 1 138 ? 20.217 1.783 -6.780 1.00 95.19 138 ALA A N 1
ATOM 1027 C CA . ALA A 1 138 ? 20.797 1.235 -8.001 1.00 95.19 138 ALA A CA 1
ATOM 1028 C C . ALA A 1 138 ? 19.782 1.267 -9.155 1.00 95.19 138 ALA A C 1
ATOM 1030 O O . ALA A 1 138 ? 18.637 0.837 -9.019 1.00 95.19 138 ALA A O 1
ATOM 1031 N N . ASN A 1 139 ? 20.213 1.737 -10.328 1.00 96.25 139 ASN A N 1
ATOM 1032 C CA . ASN A 1 139 ? 19.360 1.751 -11.511 1.00 96.25 139 ASN A CA 1
ATOM 1033 C C . ASN A 1 139 ? 19.245 0.341 -12.113 1.00 96.25 139 ASN A C 1
ATOM 1035 O O . ASN A 1 139 ? 20.196 -0.181 -12.693 1.00 96.25 139 ASN A O 1
ATOM 1039 N N . VAL A 1 140 ? 18.059 -0.256 -12.015 1.00 96.38 140 VAL A N 1
ATOM 1040 C CA . VAL A 1 140 ? 17.764 -1.617 -12.484 1.00 96.38 140 VAL A CA 1
ATOM 1041 C C . VAL A 1 140 ? 16.934 -1.658 -13.772 1.00 96.38 140 VAL A C 1
ATOM 1043 O O . VAL A 1 140 ? 16.408 -2.715 -14.115 1.00 96.38 140 VAL A O 1
ATOM 1046 N N . ILE A 1 141 ? 16.835 -0.556 -14.530 1.00 96.00 141 ILE A N 1
ATOM 1047 C CA . ILE A 1 141 ? 15.958 -0.465 -15.717 1.00 96.00 141 ILE A CA 1
ATOM 1048 C C . ILE A 1 141 ? 16.148 -1.619 -16.715 1.00 96.00 141 ILE A C 1
ATOM 1050 O O . ILE A 1 141 ? 15.168 -2.209 -17.163 1.00 96.00 141 ILE A O 1
ATOM 1054 N N . ASN A 1 142 ? 17.394 -2.014 -16.992 1.00 96.00 142 ASN A N 1
ATOM 1055 C CA . ASN A 1 142 ? 17.697 -3.102 -17.927 1.00 96.00 142 ASN A CA 1
ATOM 1056 C C . ASN A 1 142 ? 17.147 -4.451 -17.440 1.00 96.00 142 ASN A C 1
ATOM 1058 O O . ASN A 1 142 ? 16.663 -5.249 -18.241 1.00 96.00 142 ASN A O 1
ATOM 1062 N N . LYS A 1 143 ? 17.181 -4.695 -16.122 1.00 96.00 143 LYS A N 1
ATOM 1063 C CA . LYS A 1 143 ? 16.612 -5.906 -15.518 1.00 96.00 143 LYS A CA 1
ATOM 1064 C C . LYS A 1 143 ? 15.088 -5.889 -15.602 1.00 96.00 143 LYS A C 1
ATOM 1066 O O . LYS A 1 143 ? 14.504 -6.910 -15.947 1.00 96.00 143 LYS A O 1
ATOM 1071 N N . ILE A 1 144 ? 14.461 -4.735 -15.352 1.00 96.19 144 ILE A N 1
ATOM 1072 C CA . ILE A 1 144 ? 13.003 -4.578 -15.463 1.00 96.19 144 ILE A CA 1
ATOM 1073 C C . ILE A 1 144 ? 12.554 -4.893 -16.888 1.00 96.19 144 ILE A C 1
ATOM 1075 O O . ILE A 1 144 ? 11.722 -5.771 -17.077 1.00 96.19 144 ILE A O 1
ATOM 1079 N N . VAL A 1 145 ? 13.149 -4.247 -17.895 1.00 95.94 145 VAL A N 1
ATOM 1080 C CA . VAL A 1 145 ? 12.790 -4.470 -19.307 1.00 95.94 145 VAL A CA 1
ATOM 1081 C C . VAL A 1 145 ? 12.983 -5.936 -19.711 1.00 95.94 145 VAL A C 1
ATOM 1083 O O . VAL A 1 145 ? 12.119 -6.507 -20.375 1.00 95.94 145 VAL A O 1
ATOM 1086 N N . ALA A 1 146 ? 14.074 -6.576 -19.278 1.00 96.31 146 ALA A N 1
ATOM 1087 C CA . ALA A 1 146 ? 14.316 -7.991 -19.557 1.00 96.31 146 ALA A CA 1
ATOM 1088 C C . ALA A 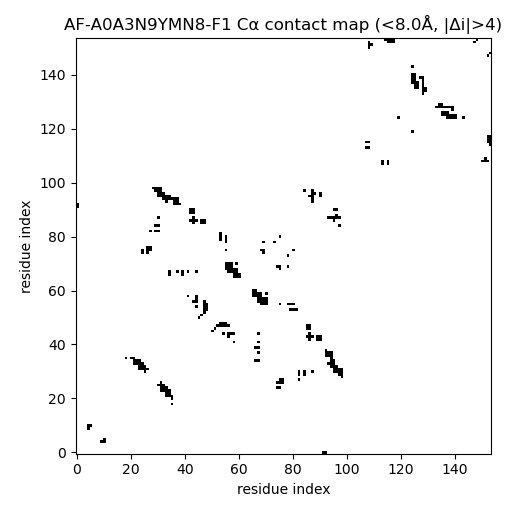1 146 ? 13.250 -8.911 -18.935 1.00 96.31 146 ALA A C 1
ATOM 1090 O O . ALA A 1 146 ? 12.806 -9.855 -19.586 1.00 96.31 146 ALA A O 1
ATOM 1091 N N . VAL A 1 147 ? 12.826 -8.638 -17.697 1.00 95.94 147 VAL A N 1
ATOM 1092 C CA . VAL A 1 147 ? 11.759 -9.397 -17.029 1.00 95.94 147 VAL A CA 1
ATOM 1093 C C . VAL A 1 147 ? 10.418 -9.172 -17.721 1.00 95.94 147 VAL A C 1
ATOM 1095 O O . VAL A 1 147 ? 9.736 -10.148 -18.003 1.00 95.94 147 VAL A O 1
ATOM 1098 N N . MET A 1 148 ? 10.067 -7.934 -18.075 1.00 95.19 148 MET A N 1
ATOM 1099 C CA . MET A 1 148 ? 8.789 -7.644 -18.740 1.00 95.19 148 MET A CA 1
ATOM 1100 C C . MET A 1 148 ? 8.658 -8.371 -20.081 1.00 95.19 148 MET A C 1
ATOM 1102 O O . MET A 1 148 ? 7.635 -9.000 -20.334 1.00 95.19 148 MET A O 1
ATOM 1106 N N . ARG A 1 149 ? 9.726 -8.404 -20.890 1.00 94.88 149 ARG A N 1
ATOM 1107 C CA . ARG A 1 149 ? 9.746 -9.198 -22.131 1.00 94.88 149 ARG A CA 1
ATOM 1108 C C . ARG A 1 149 ? 9.550 -10.691 -21.876 1.00 94.88 149 ARG A C 1
ATOM 1110 O O . ARG A 1 149 ? 8.850 -11.358 -22.625 1.00 94.88 149 ARG A O 1
ATOM 1117 N N . ARG A 1 150 ? 10.150 -11.229 -20.807 1.00 95.81 150 ARG A N 1
ATOM 1118 C CA . ARG A 1 150 ? 9.960 -12.637 -20.412 1.00 95.81 150 ARG A CA 1
ATOM 1119 C C . ARG A 1 150 ? 8.548 -12.928 -19.906 1.00 95.81 150 ARG A C 1
ATOM 1121 O O . ARG A 1 150 ? 8.112 -14.066 -20.015 1.00 95.81 150 ARG A O 1
ATOM 1128 N N . LEU A 1 151 ? 7.858 -11.930 -19.353 1.00 94.69 151 LEU A N 1
ATOM 1129 C CA . LEU A 1 151 ? 6.471 -12.052 -18.906 1.00 94.69 151 LEU A CA 1
ATOM 1130 C C . LEU A 1 151 ? 5.464 -12.033 -20.065 1.00 94.69 151 LEU A C 1
ATOM 1132 O O . LEU A 1 151 ? 4.315 -12.378 -19.829 1.00 94.69 151 LEU A O 1
ATOM 1136 N N . GLY A 1 152 ? 5.877 -11.675 -21.287 1.00 93.19 152 GLY A N 1
ATOM 1137 C CA . GLY A 1 152 ? 4.993 -11.582 -22.455 1.00 93.19 152 GLY A CA 1
ATOM 1138 C C . GLY A 1 152 ? 4.552 -10.158 -22.798 1.00 93.19 152 GLY A C 1
ATOM 1139 O O . GLY A 1 152 ? 3.616 -9.985 -23.566 1.00 93.19 152 GLY A O 1
ATOM 1140 N N . VAL A 1 153 ? 5.211 -9.139 -22.234 1.00 94.06 153 VAL A N 1
ATOM 1141 C CA . VAL A 1 153 ? 5.038 -7.744 -22.665 1.00 94.06 153 VAL A CA 1
ATOM 1142 C C . VAL A 1 153 ? 5.766 -7.524 -23.991 1.00 94.06 153 VAL A C 1
ATOM 1144 O O . VAL A 1 153 ? 6.887 -8.003 -24.189 1.00 94.06 153 VAL A O 1
ATOM 1147 N N . ASP A 1 154 ? 5.115 -6.766 -24.862 1.00 90.50 154 ASP A N 1
ATOM 1148 C CA . ASP A 1 154 ? 5.480 -6.501 -26.248 1.00 90.50 154 ASP A CA 1
ATOM 1149 C C . ASP A 1 154 ? 6.513 -5.384 -26.479 1.00 90.50 154 ASP A 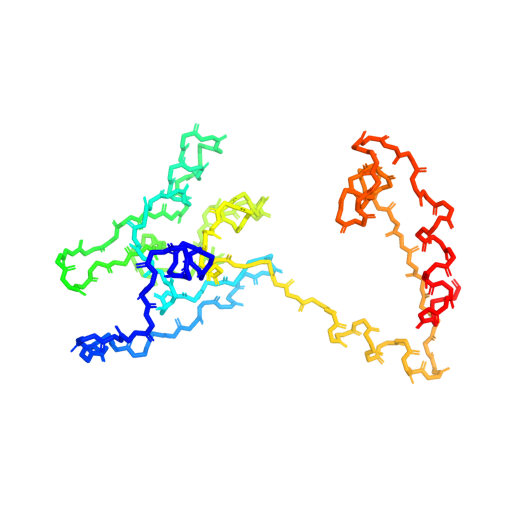C 1
ATOM 1151 O O . ASP A 1 154 ? 6.667 -4.477 -25.629 1.00 90.50 154 ASP A O 1
#

Foldseek 3Di:
DVVVCVVVVVPDDPDDPPDDQDDWQPPDLWKIARQVQDPPPCPLQCCVCVVVVFSQWDWDDDDSPITIGGPPPDGSNPGSDPSPCPSCVPGPRNSMHTDDPPVVLLVQLPDPVHQAADDDDPVCQQDVCVVVVHDGRDGNPVVVVVVCVVSRHD

Radius of gyration: 19.35 Å; Cα contacts (8 Å, |Δi|>4): 186; chains: 1; bounding box: 42×38×53 Å

Mean predicted aligned error: 4.95 Å

pLDDT: mean 92.88, std 5.0, range [69.69, 97.44]

Organism: NCBI:txid709868

InterPro domains:
  IPR004108 Iron hydrogenase, large subunit, C-terminal [PF02906] (114-154)
  IPR009016 Iron hydrogenase [SSF53920] (80-154)
  IPR017896 4Fe-4S ferredoxin-type, iron-sulphur binding domain [PF12838] (37-95)
  IPR017896 4Fe-4S ferredoxin-type, iron-sulphur binding domain [PS51379] (29-59)
  IPR017896 4Fe-4S ferredoxin-type, iron-sulphur binding domain [PS51379] (72-101)
  IPR017900 4Fe-4S ferredoxin, iron-sulphur binding, conserved site [PS00198] (81-92)
  IPR050157 Photosystem I iron-sulfur center [PTHR24960] (26-105)

Solvent-accessible surface area (backbone atoms only — not comparable to full-atom values): 9385 Å² total; per-residue (Å²): 91,69,67,56,30,61,76,70,68,59,85,73,78,91,67,80,85,81,75,70,90,58,82,62,47,65,71,36,85,50,43,31,39,32,66,72,52,52,82,81,83,51,59,38,33,47,48,32,32,81,74,62,71,57,53,43,37,40,83,41,80,58,77,96,64,48,43,76,41,31,73,93,79,45,54,62,60,81,45,80,56,82,67,79,55,62,39,29,76,60,35,77,64,60,18,29,33,69,54,79,60,65,65,64,52,51,60,44,53,73,33,90,91,52,86,42,79,85,85,82,61,83,66,53,32,25,52,60,34,44,86,71,79,37,64,77,66,42,80,39,51,71,59,51,56,55,48,42,48,74,73,52,42,102

Nearest PDB structures (foldseek):
  7q4w-assembly1_E  TM=9.430E-01  e=1.019E-12  Acetobacterium woodii DSM 1030
  5la3-assembly2_B  TM=9.077E-01  e=4.075E-10  Clostridium pasteurianum
  6glz-assembly2_B  TM=9.044E-01  e=1.039E-09  Clostridium pasteurianum
  4xdc-assembly1_A  TM=9.067E-01  e=1.039E-09  Clostridium pasteurianum
  6gm2-assembly1_A  TM=9.027E-01  e=1.039E-09  Clostridium pasteurianum

Sequence (154 aa):
LQELALRFGVENIRFKNTKTKRVMDKSSKAIVIDSSKCILCGDCVRVCDEVQNVGAIDFAFRGSKMIVGPAFGKTIAETNCVSCGKCAALCPTGAIMIKSDVKSVWDAIYDPDKRVVMQIAPAVRTALGEEFSIVAGANVINKIVAVMRRLGVD

Secondary structure (DSSP, 8-state):
-HHHHHHTT-----S------PPPB--SSSEEE-GGG-----HHHHIIIIITS----EEES-GGG-EEE-GGG--GGGTT-----HHHHT-TTSSEEEPP-HHHHHHHHT-TT--------TTHHHHTTGGGTPPTT---HHHHHHHHHHHT--